Protein AF-A0AAU0XZV5-F1 (afdb_monomer)

Nearest PDB structures (foldseek):
  4g5a-assembly1_B  TM=3.139E-01  e=4.754E-01  Bacteroides thetaiotaomicron VPI-5482
  7u06-assembly1_A  TM=5.754E-01  e=9.954E+00  Saccharomyces cerevisiae
  7wg3-assembly1_I  TM=4.503E-01  e=8.481E+00  Bos taurus

Structure (mmCIF, N/CA/C/O backbone):
data_AF-A0AAU0XZV5-F1
#
_entry.id   AF-A0AAU0XZV5-F1
#
loop_
_atom_site.group_PDB
_atom_site.id
_atom_site.type_symbol
_atom_site.label_atom_id
_atom_site.label_alt_id
_atom_site.label_comp_id
_atom_site.label_asym_id
_atom_site.label_entity_id
_atom_site.label_seq_id
_atom_site.pdbx_PDB_ins_code
_atom_site.Cartn_x
_atom_site.Cartn_y
_atom_site.Cartn_z
_atom_site.occupancy
_atom_site.B_iso_or_equi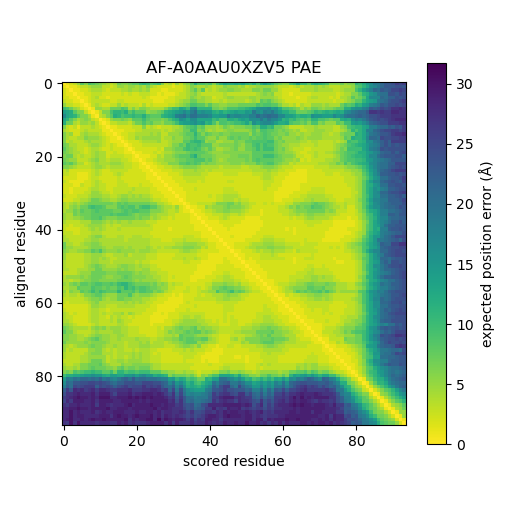v
_atom_site.auth_seq_id
_atom_site.auth_comp_id
_atom_site.auth_asym_id
_atom_site.auth_atom_id
_atom_site.pdbx_PDB_model_num
ATOM 1 N N . MET A 1 1 ? 1.730 10.170 -10.148 1.00 78.69 1 MET A N 1
ATOM 2 C CA . MET A 1 1 ? 1.414 9.061 -9.226 1.00 78.69 1 MET A CA 1
ATOM 3 C C . MET A 1 1 ? 0.390 9.569 -8.232 1.00 78.69 1 MET A C 1
ATOM 5 O O . MET A 1 1 ? 0.471 10.739 -7.884 1.00 78.69 1 MET A O 1
ATOM 9 N N . SER A 1 2 ? -0.553 8.732 -7.813 1.00 84.38 2 SER A N 1
ATOM 10 C CA . SER A 1 2 ? -1.445 9.032 -6.689 1.00 84.38 2 SER A CA 1
ATOM 11 C C . SER A 1 2 ? -1.449 7.871 -5.701 1.00 84.38 2 SER A C 1
ATOM 13 O O . SER A 1 2 ? -1.271 6.715 -6.090 1.00 84.38 2 SER A O 1
ATOM 15 N N . LEU A 1 3 ? -1.629 8.192 -4.424 1.00 82.88 3 LEU A N 1
ATOM 16 C CA . LEU A 1 3 ? -1.798 7.230 -3.344 1.00 82.88 3 LEU A CA 1
ATOM 17 C C . LEU A 1 3 ? -3.055 7.612 -2.580 1.00 82.88 3 LEU A C 1
ATOM 19 O O . LEU A 1 3 ? -3.210 8.760 -2.177 1.00 82.88 3 LEU A O 1
ATOM 23 N N . THR A 1 4 ? -3.931 6.635 -2.402 1.00 88.25 4 THR A N 1
ATOM 24 C CA . THR A 1 4 ? -5.188 6.794 -1.677 1.00 88.25 4 THR A CA 1
ATOM 25 C C . THR A 1 4 ? -5.354 5.640 -0.704 1.00 88.25 4 THR A C 1
ATOM 27 O O . THR A 1 4 ? -4.982 4.507 -1.011 1.00 88.25 4 THR A O 1
ATOM 30 N N . ALA A 1 5 ? -5.924 5.912 0.460 1.00 83.62 5 ALA A N 1
ATOM 31 C CA . ALA A 1 5 ? -6.345 4.904 1.420 1.00 83.62 5 ALA A CA 1
ATOM 32 C C . ALA A 1 5 ? -7.830 5.100 1.708 1.00 83.62 5 ALA A C 1
ATOM 34 O O . ALA A 1 5 ? -8.253 6.231 1.894 1.00 83.62 5 ALA A O 1
ATOM 35 N N . SER A 1 6 ? -8.628 4.036 1.756 1.00 88.75 6 SER A N 1
ATOM 36 C CA . SER A 1 6 ? -10.068 4.141 2.017 1.00 88.75 6 SER A CA 1
ATOM 37 C C . SER A 1 6 ? -10.559 3.081 2.990 1.00 88.75 6 SER A C 1
ATOM 39 O O . SER A 1 6 ? -10.118 1.937 2.929 1.00 88.75 6 SER A O 1
ATOM 41 N N . ALA A 1 7 ? -11.467 3.452 3.895 1.00 86.81 7 ALA A N 1
ATOM 42 C CA . ALA A 1 7 ? -12.000 2.562 4.926 1.00 86.81 7 ALA A CA 1
ATOM 43 C C . ALA A 1 7 ? -13.484 2.267 4.684 1.00 86.81 7 ALA A C 1
ATOM 45 O O . ALA A 1 7 ? -14.290 3.191 4.541 1.00 86.81 7 ALA A O 1
ATOM 46 N N . GLY A 1 8 ? -13.852 0.981 4.627 1.00 77.94 8 GLY A N 1
ATOM 47 C CA . GLY A 1 8 ? -15.256 0.541 4.542 1.00 77.94 8 GLY A CA 1
ATOM 48 C C . GLY A 1 8 ? -16.084 1.185 3.414 1.00 77.94 8 GLY A C 1
ATOM 49 O O . GLY A 1 8 ? -17.297 1.322 3.552 1.00 77.94 8 GLY A O 1
ATOM 50 N N . GLY A 1 9 ? -15.439 1.648 2.336 1.00 69.06 9 GLY A N 1
ATOM 51 C CA . GLY A 1 9 ? -16.081 2.324 1.201 1.00 69.06 9 GLY A CA 1
ATOM 52 C C . GLY A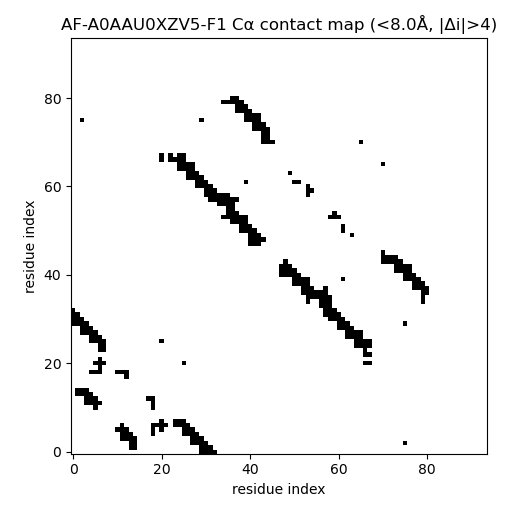 1 9 ? -16.681 3.710 1.486 1.00 69.06 9 GLY A C 1
ATOM 53 O O . GLY A 1 9 ? -17.363 4.240 0.615 1.00 69.06 9 GLY A O 1
ATOM 54 N N . ARG A 1 10 ? -16.475 4.303 2.675 1.00 62.41 10 ARG A N 1
ATOM 55 C CA . ARG A 1 10 ? -17.174 5.540 3.101 1.00 62.41 10 ARG A CA 1
ATOM 56 C C . ARG A 1 10 ? -16.271 6.737 3.415 1.00 62.41 10 ARG A C 1
ATOM 58 O O . ARG A 1 10 ? -16.763 7.769 3.854 1.00 62.41 10 ARG A O 1
ATOM 65 N N . GLY A 1 11 ? -14.975 6.638 3.152 1.00 67.31 11 GLY A N 1
ATOM 66 C CA . GLY A 1 11 ? -14.046 7.755 3.304 1.00 67.31 11 GLY A CA 1
ATOM 67 C C . GLY A 1 11 ? -12.664 7.394 2.786 1.00 67.31 11 GLY A C 1
ATOM 68 O O . GLY A 1 11 ? -12.281 6.222 2.842 1.00 67.31 11 GLY A O 1
ATOM 69 N N . GLY A 1 12 ? -11.956 8.393 2.261 1.00 80.81 12 GLY A N 1
ATOM 70 C CA . GLY A 1 12 ? -10.609 8.271 1.721 1.00 80.81 12 GLY A CA 1
ATOM 71 C C . GLY A 1 12 ? -9.655 9.284 2.350 1.00 80.81 12 GLY A C 1
ATOM 72 O O . GLY A 1 12 ? -10.103 10.307 2.856 1.00 80.81 12 GLY A O 1
ATOM 73 N N . ALA A 1 13 ? -8.366 8.974 2.327 1.00 82.00 13 ALA A N 1
ATOM 74 C CA . ALA A 1 13 ? -7.281 9.895 2.621 1.00 82.00 13 ALA A CA 1
ATOM 75 C C . ALA A 1 13 ? -6.246 9.821 1.498 1.00 82.00 13 ALA A C 1
ATOM 77 O O . ALA A 1 13 ? -5.971 8.737 0.967 1.00 82.00 13 ALA A O 1
ATOM 78 N N . GLU A 1 14 ? -5.675 10.967 1.160 1.00 84.12 14 GLU A N 1
ATOM 79 C CA . GLU A 1 14 ? -4.557 11.094 0.231 1.00 84.12 14 GLU A CA 1
ATOM 80 C C . GLU A 1 14 ? -3.211 11.218 0.968 1.00 84.12 14 GLU A C 1
ATOM 82 O O . GLU A 1 14 ? -3.109 11.073 2.189 1.00 84.12 14 GLU A O 1
ATOM 87 N N . VAL A 1 15 ? -2.134 11.457 0.215 1.00 80.81 15 VAL A N 1
ATOM 88 C CA . VAL A 1 15 ? -0.802 11.678 0.792 1.00 80.81 15 VAL A CA 1
ATOM 89 C C . VAL A 1 15 ? -0.820 12.906 1.700 1.00 80.81 15 VAL A C 1
ATOM 91 O O . VAL A 1 15 ? -1.174 13.997 1.268 1.00 80.81 15 VAL A O 1
ATOM 94 N N . GLY A 1 16 ? -0.373 12.732 2.945 1.00 76.50 16 GLY A N 1
ATOM 95 C CA . GLY A 1 16 ? -0.334 13.802 3.947 1.00 76.50 16 GLY A CA 1
ATOM 96 C C . GLY A 1 16 ? -1.636 13.971 4.731 1.00 76.50 16 GLY A C 1
ATOM 97 O O . GLY A 1 16 ? -1.666 14.736 5.692 1.00 76.50 16 GLY A O 1
ATOM 98 N N . GLU A 1 17 ? -2.685 13.231 4.379 1.00 81.62 17 GLU A N 1
ATOM 99 C CA . GLU A 1 17 ? -3.941 13.205 5.118 1.00 81.62 17 GLU A CA 1
ATOM 100 C C . GLU A 1 17 ? -4.000 12.022 6.092 1.00 81.62 17 GLU A C 1
ATOM 102 O O . GLU A 1 17 ? -3.252 11.048 5.985 1.00 81.62 17 GLU A O 1
ATOM 107 N N . HIS A 1 18 ? -4.918 12.093 7.058 1.00 85.38 18 HIS A N 1
ATOM 108 C CA . HIS A 1 18 ? -5.117 11.039 8.046 1.00 85.38 18 HIS A CA 1
ATOM 109 C C . HIS A 1 18 ? -6.482 10.374 7.863 1.00 85.38 18 HIS A C 1
ATOM 111 O O . HIS A 1 18 ? -7.522 11.034 7.873 1.00 85.38 18 HIS A O 1
ATOM 117 N N . LEU A 1 19 ? -6.487 9.047 7.746 1.00 84.50 19 LEU A N 1
ATOM 118 C CA . LEU A 1 19 ? -7.703 8.255 7.604 1.00 84.50 19 LEU A CA 1
ATOM 119 C C . LEU A 1 19 ? -8.202 7.752 8.962 1.00 84.50 19 LEU A C 1
ATOM 121 O O . LEU A 1 19 ? -7.528 6.977 9.638 1.00 84.50 19 LEU A O 1
ATOM 125 N N . LYS A 1 20 ? -9.443 8.089 9.323 1.00 84.69 20 LYS A N 1
ATOM 126 C CA . LYS A 1 20 ? -10.141 7.428 10.437 1.00 84.69 20 LYS A CA 1
ATOM 127 C C . LYS A 1 20 ? -10.731 6.103 9.951 1.00 84.69 20 LYS A C 1
ATOM 129 O O . LYS A 1 20 ? -11.765 6.094 9.293 1.00 84.69 20 LYS A O 1
ATOM 134 N N . SER A 1 21 ? -10.088 4.984 10.288 1.00 86.31 21 SER A N 1
ATOM 135 C CA . SER A 1 21 ? -10.533 3.649 9.851 1.00 86.31 21 SER A CA 1
ATOM 136 C C . SER A 1 21 ? -11.762 3.126 10.595 1.00 86.31 21 SER A C 1
ATOM 138 O O . SER A 1 21 ? -12.485 2.292 10.060 1.00 86.31 21 SER A O 1
ATOM 140 N N . LEU A 1 22 ? -11.995 3.581 11.833 1.00 87.44 22 LEU A N 1
ATOM 141 C CA . LEU A 1 22 ? -13.088 3.118 12.704 1.00 87.44 22 LEU A CA 1
ATOM 142 C C . LEU A 1 22 ? -13.151 1.579 12.827 1.00 87.44 22 LEU A C 1
ATOM 144 O O . LEU A 1 22 ? -14.227 0.983 12.839 1.00 87.44 22 LEU A O 1
ATOM 148 N N . GLY A 1 23 ? -11.983 0.928 12.863 1.00 86.06 23 GLY A N 1
ATOM 149 C CA . GLY A 1 23 ? -11.866 -0.533 12.945 1.00 86.06 23 GLY A CA 1
ATOM 150 C C . GLY A 1 23 ? -12.223 -1.279 11.655 1.00 86.06 23 GLY A C 1
ATOM 151 O O . GLY A 1 23 ? -12.220 -2.506 11.643 1.00 86.06 23 GLY A O 1
ATOM 152 N N . GLN A 1 24 ? -12.523 -0.570 10.565 1.00 89.69 24 GLN A N 1
ATOM 153 C CA . GLN A 1 24 ? -12.781 -1.177 9.263 1.00 89.69 24 GLN A CA 1
ATOM 154 C C . GLN A 1 24 ? -11.479 -1.556 8.557 1.00 89.69 24 GLN A C 1
ATOM 156 O O . GLN A 1 24 ? -10.419 -0.969 8.799 1.00 89.69 24 GLN A O 1
ATOM 161 N N . LYS A 1 25 ? -11.586 -2.502 7.616 1.00 91.69 25 LYS A N 1
ATOM 162 C CA . LYS A 1 25 ? -10.514 -2.748 6.651 1.00 91.69 25 LYS A CA 1
ATOM 163 C C . LYS A 1 25 ? -10.258 -1.488 5.829 1.00 91.69 25 LYS A C 1
ATOM 165 O O . LYS A 1 25 ? -11.194 -0.818 5.383 1.00 91.69 25 LYS A O 1
ATOM 170 N N . VAL A 1 26 ? -8.979 -1.213 5.628 1.00 91.75 26 VAL A N 1
ATOM 171 C CA . VAL A 1 26 ? -8.457 -0.115 4.828 1.00 91.75 26 VAL A CA 1
ATOM 172 C C . VAL A 1 26 ? -7.892 -0.689 3.535 1.00 91.75 26 VAL A C 1
ATOM 174 O O . VAL A 1 26 ? -6.996 -1.528 3.571 1.00 91.75 26 VAL A O 1
ATOM 177 N N . ALA A 1 27 ? -8.412 -0.233 2.400 1.00 93.31 27 ALA A N 1
ATOM 178 C CA . ALA A 1 27 ? -7.846 -0.489 1.084 1.00 93.31 27 ALA A CA 1
ATOM 179 C C . ALA A 1 27 ? -6.891 0.647 0.722 1.00 93.31 27 ALA A C 1
ATOM 181 O O . ALA A 1 27 ? -7.310 1.800 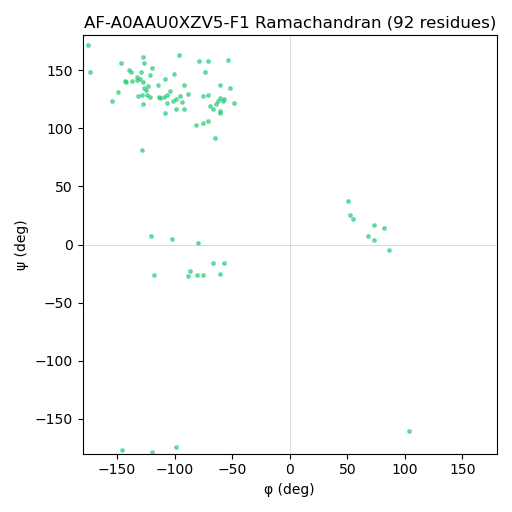0.593 1.00 93.31 27 ALA A O 1
ATOM 182 N N . VAL A 1 28 ? -5.615 0.316 0.561 1.00 91.94 28 VAL A N 1
ATOM 183 C CA . VAL A 1 28 ? -4.573 1.227 0.096 1.00 91.94 28 VAL A CA 1
ATOM 184 C C . VAL A 1 28 ? -4.346 0.978 -1.385 1.00 91.94 28 VAL A C 1
ATOM 186 O O . VAL A 1 28 ? -4.076 -0.150 -1.789 1.00 91.94 28 VAL A O 1
ATOM 189 N N . ARG A 1 29 ? -4.450 2.031 -2.195 1.00 92.88 29 ARG A N 1
ATOM 190 C CA . ARG A 1 29 ? -4.305 1.976 -3.651 1.00 92.88 29 ARG A CA 1
ATOM 191 C C . ARG A 1 29 ? -3.277 2.997 -4.106 1.00 92.88 29 ARG A C 1
ATOM 193 O O . ARG A 1 29 ? -3.451 4.200 -3.904 1.00 92.88 29 ARG A O 1
ATOM 200 N N . ALA A 1 30 ? -2.228 2.507 -4.753 1.00 91.00 30 ALA A N 1
ATOM 201 C CA . ALA A 1 30 ? -1.206 3.316 -5.395 1.00 91.00 30 ALA A CA 1
ATOM 202 C C . ALA A 1 30 ? -1.364 3.216 -6.911 1.00 91.00 30 ALA A C 1
ATOM 204 O O . ALA A 1 30 ? -1.139 2.154 -7.489 1.00 91.00 30 ALA A O 1
ATOM 205 N N . HIS A 1 31 ? -1.726 4.320 -7.558 1.00 92.19 31 HIS A N 1
ATOM 206 C CA . HIS A 1 31 ? -1.806 4.392 -9.009 1.00 92.19 31 HIS A CA 1
ATOM 207 C C . HIS A 1 31 ? -0.539 5.034 -9.575 1.00 92.19 31 HIS A C 1
ATOM 209 O O . HIS A 1 31 ? -0.220 6.207 -9.328 1.00 92.19 31 HIS A O 1
ATOM 215 N N . VAL A 1 32 ? 0.193 4.248 -10.359 1.00 89.69 32 VAL A N 1
ATOM 216 C CA . VAL A 1 32 ? 1.481 4.625 -10.936 1.00 89.69 32 VAL A CA 1
ATOM 217 C C . VAL A 1 32 ? 1.345 4.691 -12.451 1.00 89.69 32 VAL A C 1
ATOM 219 O O . VAL A 1 32 ? 0.708 3.845 -13.073 1.00 89.69 32 VAL A O 1
ATOM 222 N N . ARG A 1 33 ? 1.935 5.729 -13.047 1.00 90.50 33 ARG A N 1
ATOM 223 C CA . ARG A 1 33 ? 1.961 5.971 -14.493 1.00 90.50 33 ARG A CA 1
ATOM 224 C C . ARG A 1 33 ? 3.345 6.447 -14.907 1.00 90.50 33 ARG A C 1
ATOM 226 O O . ARG A 1 33 ? 3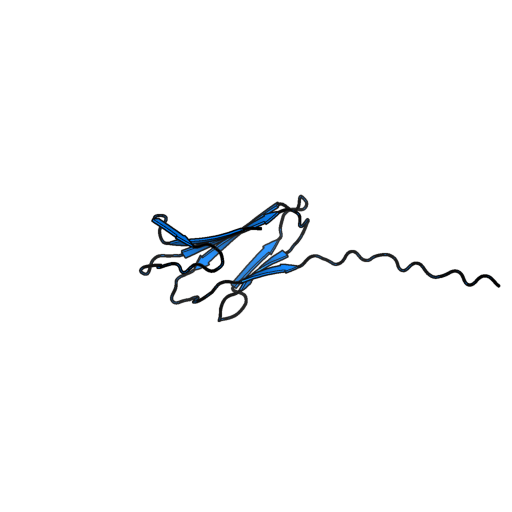.984 7.164 -14.140 1.00 90.50 33 ARG A O 1
ATOM 233 N N . GLY A 1 34 ? 3.751 6.109 -16.126 1.00 86.50 34 GLY A N 1
ATOM 234 C CA . GLY A 1 34 ? 4.996 6.578 -16.737 1.00 86.50 34 GLY A CA 1
ATOM 235 C C . GLY A 1 34 ? 6.243 5.803 -16.315 1.00 86.50 34 GLY A C 1
ATOM 236 O O . GLY A 1 34 ? 7.346 6.274 -16.570 1.00 86.50 34 GLY A O 1
ATOM 237 N N . VAL A 1 35 ? 6.092 4.628 -15.689 1.00 85.88 35 VAL A N 1
ATOM 238 C CA . VAL A 1 35 ? 7.235 3.814 -15.243 1.00 85.88 35 VAL A CA 1
ATOM 239 C C . VAL A 1 35 ? 7.101 2.365 -15.743 1.00 85.88 35 VAL A C 1
ATOM 241 O O . VAL A 1 35 ? 6.610 1.496 -15.018 1.00 85.88 35 VAL A O 1
ATOM 244 N N . PRO A 1 36 ? 7.483 2.094 -17.007 1.00 88.19 36 PRO A N 1
ATOM 245 C CA . PRO A 1 36 ? 7.442 0.763 -17.617 1.00 88.19 36 PRO A CA 1
ATOM 246 C C . PRO A 1 36 ? 8.145 -0.303 -16.785 1.00 88.19 36 PRO A C 1
ATOM 248 O O . PRO A 1 36 ? 9.266 -0.091 -16.321 1.00 88.19 36 PRO A O 1
ATOM 251 N N . SER A 1 37 ? 7.503 -1.465 -16.634 1.00 89.25 37 SER A N 1
ATOM 252 C CA . SER A 1 37 ? 8.108 -2.660 -16.024 1.00 89.25 37 SER A CA 1
ATOM 253 C C . SER A 1 37 ? 8.682 -2.438 -14.615 1.00 89.25 37 SER A C 1
ATOM 255 O O . SER A 1 37 ? 9.553 -3.189 -14.166 1.00 89.25 37 SER A O 1
ATOM 257 N N . ALA A 1 38 ? 8.222 -1.403 -13.907 1.00 90.81 38 ALA A N 1
ATOM 258 C CA . ALA A 1 38 ? 8.667 -1.117 -12.554 1.00 90.81 38 ALA A CA 1
ATOM 259 C C . ALA A 1 38 ? 8.121 -2.149 -11.567 1.00 90.81 38 ALA A C 1
ATOM 261 O O . ALA A 1 38 ? 7.090 -2.780 -11.788 1.00 90.81 38 ALA A O 1
ATOM 262 N N . THR A 1 39 ? 8.790 -2.282 -10.431 1.00 93.88 39 THR A N 1
ATOM 263 C CA . THR A 1 39 ? 8.196 -2.906 -9.252 1.00 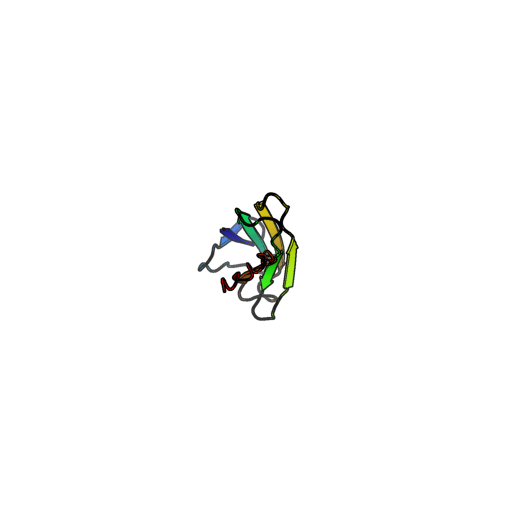93.88 39 THR A CA 1
ATOM 264 C C . THR A 1 39 ? 7.757 -1.813 -8.289 1.00 93.88 39 THR A C 1
ATOM 266 O O . THR A 1 39 ? 8.597 -1.032 -7.856 1.00 93.88 39 THR A O 1
ATOM 269 N N . VAL A 1 40 ? 6.482 -1.798 -7.912 1.00 92.88 40 VAL A N 1
ATOM 270 C CA . VAL A 1 40 ? 5.937 -0.977 -6.824 1.00 92.88 40 VAL A CA 1
ATOM 271 C C . VAL A 1 40 ? 5.967 -1.782 -5.527 1.00 92.88 40 VAL A C 1
ATOM 273 O O . VAL A 1 40 ? 5.648 -2.970 -5.531 1.00 92.88 40 VAL A O 1
ATOM 276 N N . SER A 1 41 ? 6.361 -1.160 -4.420 1.00 93.50 41 SER A N 1
ATOM 277 C CA . SER A 1 41 ? 6.308 -1.749 -3.078 1.00 93.50 41 SER A CA 1
ATOM 278 C C . SER A 1 41 ? 5.569 -0.814 -2.123 1.00 93.50 41 SER A C 1
ATOM 280 O O . SER A 1 41 ? 5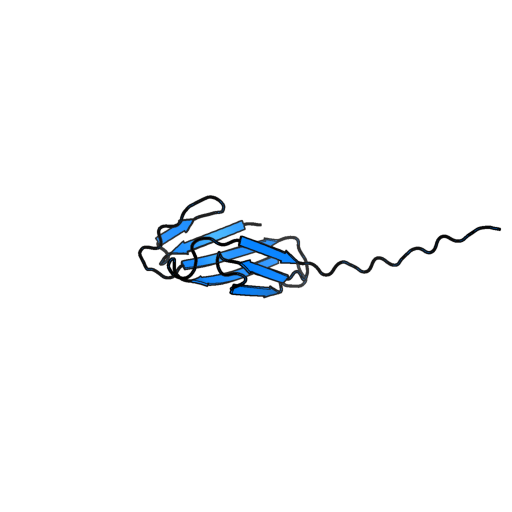.752 0.401 -2.185 1.00 93.50 41 SER A O 1
ATOM 282 N N . LEU A 1 42 ? 4.735 -1.382 -1.248 1.00 91.94 42 LEU A N 1
ATOM 283 C CA . LEU A 1 42 ? 4.068 -0.657 -0.164 1.00 91.94 42 LEU A CA 1
ATOM 284 C C . LEU A 1 42 ? 4.723 -1.027 1.160 1.00 91.94 42 LEU A C 1
ATOM 286 O O . LEU A 1 42 ? 4.925 -2.212 1.452 1.00 91.94 42 LEU A O 1
ATOM 290 N N . HIS A 1 43 ? 5.097 -0.011 1.924 1.00 92.38 43 HIS A N 1
ATOM 291 C CA . HIS A 1 43 ? 5.813 -0.129 3.187 1.00 92.38 43 HIS A CA 1
ATOM 292 C C . HIS A 1 43 ? 4.999 0.519 4.301 1.00 92.38 43 HIS A C 1
ATOM 294 O O . HIS A 1 43 ? 4.332 1.525 4.079 1.00 92.38 43 HIS A O 1
ATOM 300 N N . THR A 1 44 ? 5.079 -0.045 5.496 1.00 91.69 44 THR A N 1
ATOM 301 C CA . THR A 1 44 ? 4.467 0.479 6.717 1.00 91.69 44 THR A CA 1
ATOM 302 C C . THR A 1 44 ? 5.553 0.767 7.746 1.00 91.69 44 THR A C 1
ATOM 304 O O . THR A 1 44 ? 6.738 0.517 7.505 1.00 91.69 44 THR A O 1
ATOM 307 N N . ASP A 1 45 ? 5.156 1.226 8.931 1.00 90.88 45 ASP A N 1
ATOM 308 C CA . ASP A 1 45 ? 6.033 1.339 10.100 1.00 90.88 45 ASP A CA 1
ATOM 309 C C . ASP A 1 45 ? 6.699 0.006 10.501 1.00 90.88 45 ASP A C 1
ATOM 311 O O . ASP A 1 45 ? 7.701 0.000 11.212 1.00 90.88 45 ASP A O 1
ATOM 315 N N . ARG A 1 46 ? 6.189 -1.125 9.997 1.00 90.25 46 ARG A N 1
ATOM 316 C CA . ARG A 1 46 ? 6.718 -2.475 10.246 1.00 90.25 46 ARG A CA 1
ATOM 317 C C . ARG A 1 46 ? 7.533 -3.039 9.080 1.00 90.25 46 ARG A C 1
ATOM 319 O O . ARG A 1 46 ? 7.964 -4.188 9.135 1.00 90.25 46 ARG A O 1
ATOM 326 N N . GLY A 1 47 ? 7.756 -2.247 8.032 1.00 92.62 47 GLY A N 1
ATOM 327 C CA . GLY A 1 47 ? 8.501 -2.640 6.838 1.00 92.62 47 GLY A CA 1
ATOM 328 C C . GLY A 1 47 ? 7.609 -2.939 5.632 1.00 92.62 47 GLY A C 1
ATOM 329 O O . GLY A 1 47 ? 6.475 -2.480 5.531 1.00 92.62 47 GLY A O 1
ATOM 330 N N . LYS A 1 48 ? 8.146 -3.675 4.657 1.00 94.75 48 LYS A N 1
ATOM 331 C CA . LYS A 1 48 ? 7.465 -3.948 3.383 1.00 94.75 48 LYS A CA 1
ATOM 332 C C . LYS A 1 48 ? 6.353 -4.985 3.543 1.00 94.75 48 LYS A C 1
ATOM 334 O O . LYS A 1 48 ? 6.616 -6.096 3.993 1.00 94.75 48 LYS A O 1
ATOM 339 N N . VAL A 1 49 ? 5.155 -4.647 3.074 1.00 94.75 49 VAL A N 1
ATOM 340 C CA . VAL A 1 49 ? 3.943 -5.476 3.208 1.00 94.75 49 VAL A CA 1
ATOM 341 C C . VAL A 1 49 ? 3.349 -5.919 1.873 1.00 94.75 49 VAL A C 1
ATOM 343 O O . VAL A 1 49 ? 2.718 -6.969 1.810 1.00 94.75 49 VAL A O 1
ATOM 346 N N . HIS A 1 50 ? 3.575 -5.164 0.793 1.00 94.75 50 HIS A N 1
ATOM 347 C CA . HIS A 1 50 ? 3.084 -5.506 -0.546 1.00 94.75 50 HIS A CA 1
ATOM 348 C C . HIS A 1 50 ? 4.131 -5.203 -1.610 1.00 94.75 50 HIS A C 1
ATOM 350 O O . HIS A 1 50 ? 4.944 -4.286 -1.459 1.00 94.75 50 HIS A O 1
ATOM 356 N N . ARG A 1 51 ? 4.102 -5.971 -2.699 1.00 94.56 51 ARG A N 1
ATOM 357 C CA . ARG A 1 51 ? 4.976 -5.787 -3.857 1.00 94.56 51 ARG A CA 1
ATOM 358 C C . ARG A 1 51 ? 4.260 -6.235 -5.121 1.00 94.56 51 ARG A C 1
ATOM 360 O O . ARG A 1 51 ? 3.787 -7.363 -5.192 1.00 94.56 51 ARG A O 1
ATOM 367 N N . GLU A 1 52 ? 4.292 -5.396 -6.146 1.00 93.94 52 GLU A N 1
ATOM 368 C CA . GLU A 1 52 ? 3.615 -5.658 -7.410 1.00 93.94 52 GLU A CA 1
ATOM 369 C C . GLU A 1 52 ? 4.442 -5.173 -8.598 1.00 93.94 52 GLU A C 1
ATOM 371 O O . GLU A 1 52 ? 5.089 -4.126 -8.540 1.00 93.94 52 GLU A O 1
ATOM 376 N N . LYS A 1 53 ? 4.463 -5.951 -9.683 1.00 92.25 53 LYS A N 1
ATOM 377 C CA . LYS A 1 53 ? 5.095 -5.528 -10.936 1.00 92.25 53 LYS A CA 1
ATOM 378 C C . LYS A 1 53 ? 4.080 -4.785 -11.787 1.00 92.25 53 LYS A C 1
ATOM 380 O O . LYS A 1 53 ? 2.998 -5.301 -12.048 1.00 92.25 53 LYS A O 1
ATOM 385 N N . LEU A 1 54 ? 4.465 -3.609 -12.267 1.00 89.19 54 LEU A N 1
ATOM 386 C CA . LEU A 1 54 ? 3.675 -2.880 -13.240 1.00 89.19 54 LEU A CA 1
ATOM 387 C C . LEU A 1 54 ? 3.781 -3.535 -14.619 1.00 89.19 54 LEU A C 1
ATOM 389 O O . LEU A 1 54 ? 4.838 -4.070 -14.976 1.00 89.19 54 LEU A O 1
ATOM 393 N N . PRO A 1 55 ? 2.714 -3.437 -15.424 1.00 89.25 55 PRO A N 1
ATOM 394 C CA . PRO A 1 55 ? 2.753 -3.806 -16.827 1.00 89.25 55 PRO A CA 1
ATOM 395 C C . PRO A 1 55 ? 3.875 -3.105 -17.605 1.00 89.25 55 PRO A C 1
ATOM 397 O O . PRO A 1 55 ? 4.332 -2.010 -17.260 1.00 89.25 55 PRO A O 1
ATOM 400 N N . SER A 1 56 ? 4.256 -3.695 -18.738 1.00 90.06 56 SER A N 1
ATOM 401 C CA . SER A 1 56 ? 5.267 -3.138 -19.648 1.00 90.06 56 SER A CA 1
ATOM 402 C C . SER A 1 56 ? 4.896 -1.764 -20.214 1.00 90.06 56 SER A C 1
ATOM 404 O O . SER A 1 56 ? 5.782 -0.977 -20.520 1.00 90.06 56 SER A O 1
ATOM 406 N N . HIS A 1 57 ? 3.606 -1.428 -20.298 1.00 88.75 57 HIS A N 1
ATOM 407 C CA . HIS A 1 57 ? 3.141 -0.104 -20.724 1.00 88.75 57 HIS A CA 1
ATOM 408 C C . HIS A 1 57 ? 3.219 0.966 -19.611 1.00 88.75 57 HIS A C 1
ATOM 410 O O . HIS A 1 57 ? 2.839 2.115 -19.822 1.00 88.75 57 HIS A O 1
ATOM 416 N N . GLY A 1 58 ? 3.712 0.612 -18.417 1.00 84.00 58 GLY A N 1
ATOM 417 C CA . GLY A 1 58 ? 4.106 1.564 -17.375 1.00 84.00 58 GLY A CA 1
ATOM 418 C C . GLY A 1 58 ? 2.970 2.259 -16.637 1.00 84.00 58 GLY A C 1
ATOM 419 O O . GLY A 1 58 ? 3.211 3.278 -15.989 1.00 84.00 58 GLY A O 1
ATOM 420 N N . THR A 1 59 ? 1.753 1.724 -16.733 1.00 90.62 59 THR A N 1
ATOM 421 C CA . THR A 1 59 ? 0.592 2.162 -15.954 1.00 90.62 59 THR A CA 1
ATOM 422 C C . THR A 1 59 ? 0.001 0.973 -15.213 1.00 90.62 59 THR A C 1
ATOM 424 O O . THR A 1 59 ? -0.177 -0.093 -15.792 1.00 90.62 59 THR A O 1
ATOM 427 N N . GLY A 1 60 ? -0.290 1.144 -13.927 1.00 90.94 60 GLY A N 1
ATOM 428 C CA . GLY A 1 60 ? -0.936 0.114 -13.125 1.00 90.94 60 GLY A CA 1
ATOM 429 C C . GLY A 1 60 ? -1.265 0.591 -11.717 1.00 90.94 60 GLY A C 1
ATOM 430 O O . GLY A 1 60 ? -0.866 1.680 -11.295 1.00 90.94 60 GLY A O 1
ATOM 431 N N . THR A 1 61 ? -2.007 -0.247 -11.002 1.00 92.56 61 THR A N 1
ATOM 432 C CA . THR A 1 61 ? -2.437 0.011 -9.628 1.00 92.56 61 THR A CA 1
ATOM 433 C C . THR A 1 61 ? -1.914 -1.102 -8.742 1.00 92.56 61 THR A C 1
ATOM 435 O O . THR A 1 61 ? -2.175 -2.259 -9.041 1.00 92.56 61 THR A O 1
ATOM 438 N N . ALA A 1 62 ? -1.215 -0.748 -7.666 1.00 91.38 62 ALA A N 1
ATOM 439 C CA . ALA A 1 62 ? -0.932 -1.677 -6.580 1.00 91.38 62 ALA A CA 1
ATOM 440 C C . ALA A 1 62 ? -1.985 -1.494 -5.485 1.00 91.38 62 ALA A C 1
ATOM 442 O O . ALA A 1 62 ? -2.214 -0.366 -5.037 1.00 91.38 62 ALA A O 1
ATOM 443 N N . GLU A 1 63 ? -2.622 -2.585 -5.067 1.00 93.25 63 GLU A N 1
ATOM 444 C CA . GLU A 1 63 ? -3.690 -2.565 -4.068 1.00 93.25 63 GLU A CA 1
ATOM 445 C C . GLU A 1 63 ? -3.398 -3.526 -2.917 1.00 93.25 63 GLU A C 1
ATOM 447 O O . GLU A 1 63 ? -2.989 -4.667 -3.125 1.00 93.25 63 GLU A O 1
ATOM 452 N N . TRP A 1 64 ? -3.608 -3.050 -1.690 1.00 94.38 64 TRP A N 1
ATOM 453 C CA . TRP A 1 64 ? -3.358 -3.818 -0.477 1.00 94.38 64 TRP A CA 1
ATOM 454 C C . TRP A 1 64 ? -4.410 -3.534 0.597 1.00 94.38 64 TRP A C 1
ATOM 456 O O . TRP A 1 64 ? -4.832 -2.392 0.785 1.00 94.38 64 TRP A O 1
ATOM 466 N N . LEU A 1 65 ? -4.826 -4.582 1.310 1.00 93.75 65 LEU A N 1
ATOM 467 C CA . LEU A 1 65 ? -5.797 -4.510 2.400 1.00 93.75 65 LEU A CA 1
ATOM 468 C C . LEU A 1 65 ? -5.093 -4.617 3.752 1.00 93.75 65 LEU A C 1
ATOM 470 O O . LEU A 1 65 ? -4.307 -5.536 3.971 1.00 93.75 65 LEU A O 1
ATOM 474 N N . THR A 1 66 ? -5.435 -3.711 4.663 1.00 92.44 66 THR A N 1
ATOM 475 C CA . THR A 1 66 ? -4.876 -3.631 6.019 1.00 92.44 66 THR A CA 1
ATOM 476 C C . THR A 1 66 ? -5.922 -3.165 7.033 1.00 92.44 66 THR A C 1
ATOM 478 O O . THR A 1 66 ? -7.086 -2.933 6.696 1.00 92.44 66 THR A O 1
ATOM 481 N N . THR A 1 67 ? -5.511 -2.992 8.282 1.00 90.94 67 THR A N 1
ATOM 482 C CA . THR A 1 67 ? -6.242 -2.309 9.349 1.00 90.94 67 THR A CA 1
ATOM 483 C C . THR A 1 67 ? -5.352 -1.240 9.988 1.00 90.94 67 THR A C 1
ATOM 485 O O . THR A 1 67 ? -4.126 -1.294 9.913 1.00 90.94 67 THR A O 1
ATOM 488 N N . ALA A 1 68 ? -5.950 -0.276 10.692 1.00 86.25 68 ALA A N 1
ATOM 489 C CA . ALA A 1 68 ? -5.166 0.741 11.408 1.00 86.25 68 ALA A CA 1
ATOM 490 C C . ALA A 1 68 ? -4.335 0.178 12.582 1.00 86.25 68 ALA A C 1
ATOM 492 O O . ALA A 1 68 ? -3.435 0.848 13.073 1.00 86.25 68 ALA A O 1
ATOM 493 N N . GLN A 1 69 ? -4.623 -1.042 13.048 1.00 85.75 69 GLN A N 1
ATOM 494 C CA . GLN A 1 69 ? -3.817 -1.730 14.068 1.00 85.75 69 GLN A CA 1
ATOM 495 C C . GLN A 1 69 ? -2.569 -2.388 13.473 1.00 85.75 69 GLN A C 1
ATOM 497 O O . GLN A 1 69 ? -1.565 -2.584 14.164 1.00 85.75 69 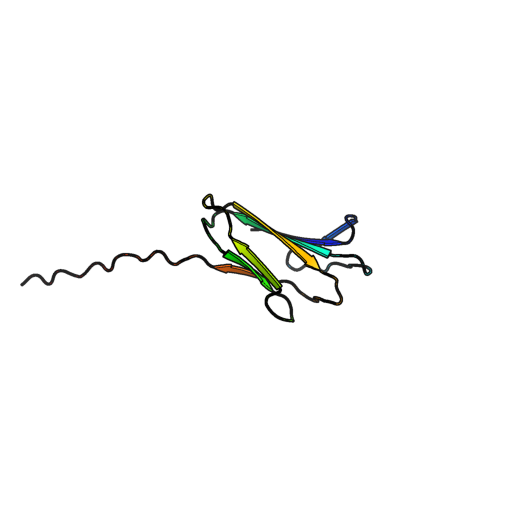GLN A O 1
ATOM 502 N N . GLU A 1 70 ? -2.624 -2.736 12.191 1.00 86.44 70 GLU A N 1
ATOM 503 C CA . GLU A 1 70 ? -1.519 -3.342 11.458 1.00 86.44 70 GLU A CA 1
ATOM 504 C C . GLU A 1 70 ? -0.579 -2.292 10.864 1.00 86.44 70 GLU A C 1
ATOM 506 O O . GLU A 1 70 ? 0.574 -2.611 10.569 1.00 86.44 70 GLU A O 1
ATOM 511 N N . SER A 1 71 ? -1.048 -1.055 10.656 1.00 87.25 71 SER A N 1
ATOM 512 C CA . SER A 1 71 ? -0.270 0.002 9.996 1.00 87.25 71 SER A CA 1
ATOM 513 C C . SER A 1 71 ? -0.703 1.401 10.410 1.00 87.25 71 SER A C 1
ATOM 515 O O . SER A 1 71 ? -1.857 1.781 10.207 1.00 87.25 71 SER A O 1
ATOM 517 N N . ALA A 1 72 ? 0.245 2.184 10.924 1.00 85.38 72 ALA A N 1
ATOM 518 C CA . ALA A 1 72 ? 0.015 3.584 11.283 1.00 85.38 72 ALA A CA 1
ATOM 519 C C . ALA A 1 72 ? 0.259 4.545 10.104 1.00 85.38 72 ALA A C 1
ATOM 521 O O . ALA A 1 72 ? -0.342 5.614 10.034 1.00 85.38 72 ALA A O 1
ATOM 522 N N . PHE A 1 73 ? 1.128 4.162 9.167 1.00 83.50 73 PHE A N 1
ATOM 523 C CA . PHE A 1 73 ? 1.480 4.944 7.983 1.00 83.50 73 PHE A CA 1
ATOM 524 C C . PHE A 1 73 ? 1.770 4.020 6.796 1.00 83.50 73 PHE A C 1
ATOM 526 O O . PHE A 1 73 ? 2.127 2.857 6.996 1.00 83.50 73 PHE A O 1
ATOM 533 N N . VAL A 1 74 ? 1.629 4.536 5.569 1.00 87.06 74 VAL A N 1
ATOM 534 C CA . VAL A 1 74 ? 1.983 3.808 4.345 1.00 87.06 74 VAL A CA 1
ATOM 535 C C . VAL A 1 74 ? 2.836 4.664 3.413 1.00 87.06 74 VAL A C 1
ATOM 537 O O . VAL A 1 74 ? 2.443 5.761 3.023 1.00 87.06 74 VAL A O 1
ATOM 540 N N . GLN A 1 75 ? 3.974 4.110 3.002 1.00 87.69 75 GLN A N 1
ATOM 541 C CA . GLN A 1 75 ? 4.871 4.647 1.985 1.00 87.69 75 GLN A CA 1
ATOM 542 C C . GLN A 1 75 ? 4.800 3.802 0.714 1.00 87.69 75 GLN A C 1
ATOM 544 O O . GLN A 1 75 ? 4.727 2.575 0.768 1.00 87.69 75 GLN A O 1
ATOM 549 N N . VAL A 1 76 ? 4.865 4.466 -0.438 1.00 89.00 76 VAL A N 1
ATOM 550 C CA . VAL A 1 76 ? 4.955 3.819 -1.749 1.00 89.00 76 VAL A CA 1
ATOM 551 C C . VAL A 1 76 ? 6.348 4.049 -2.308 1.00 89.00 76 VAL A C 1
ATOM 553 O O . VAL A 1 76 ? 6.783 5.190 -2.444 1.00 89.00 76 VAL A O 1
ATOM 556 N N . GLU A 1 77 ? 7.013 2.970 -2.693 1.00 89.38 77 GLU A N 1
ATOM 557 C CA . GLU A 1 77 ? 8.292 3.003 -3.396 1.00 89.38 77 GLU A CA 1
ATOM 558 C C . GLU A 1 77 ? 8.162 2.331 -4.758 1.00 89.38 77 GLU A C 1
ATOM 560 O O . GLU A 1 77 ? 7.358 1.414 -4.945 1.00 89.38 77 GLU A O 1
ATOM 565 N N . TYR A 1 78 ? 8.978 2.759 -5.718 1.00 88.25 78 TYR A N 1
ATOM 566 C CA . TYR A 1 78 ? 9.105 2.075 -6.997 1.00 88.25 78 TYR A CA 1
ATOM 567 C C . TYR A 1 78 ? 10.573 1.879 -7.364 1.00 88.25 78 TYR A C 1
ATOM 569 O O . TYR A 1 78 ? 11.412 2.750 -7.146 1.00 88.25 78 TYR A O 1
ATOM 577 N N . ALA A 1 79 ? 10.871 0.724 -7.951 1.00 89.31 79 ALA A N 1
ATOM 578 C CA . ALA A 1 79 ? 12.187 0.384 -8.465 1.00 89.31 79 ALA A CA 1
ATOM 579 C C . ALA A 1 79 ? 12.084 0.004 -9.943 1.00 89.31 79 ALA A C 1
ATOM 581 O O . ALA A 1 79 ? 11.277 -0.852 -10.322 1.00 89.31 79 ALA A O 1
ATOM 582 N N . THR A 1 80 ? 12.920 0.623 -10.771 1.00 85.94 80 THR A N 1
ATOM 583 C CA . THR A 1 80 ? 13.120 0.240 -12.171 1.00 85.94 80 THR A CA 1
ATOM 584 C C . THR A 1 80 ? 14.403 -0.569 -12.295 1.00 85.94 80 THR A C 1
ATOM 586 O O . THR A 1 80 ? 15.372 -0.339 -11.570 1.00 85.94 80 THR A O 1
ATOM 589 N N . ALA A 1 81 ? 14.429 -1.532 -13.218 1.00 77.94 81 ALA A N 1
ATOM 590 C CA . ALA A 1 81 ? 15.708 -2.073 -13.650 1.0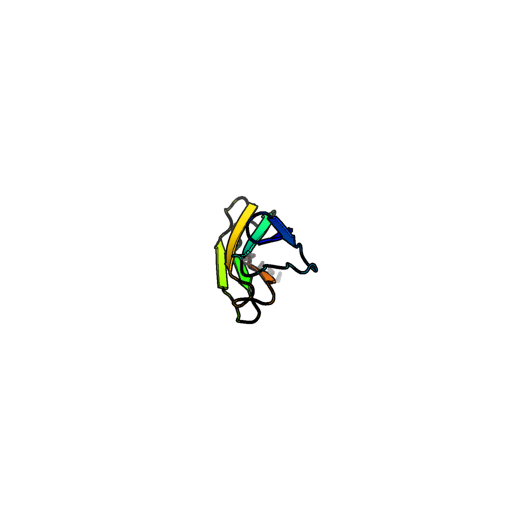0 77.94 81 ALA A CA 1
ATOM 591 C C . ALA A 1 81 ? 16.462 -0.928 -14.333 1.00 77.94 81 ALA A C 1
ATOM 593 O O . ALA A 1 81 ? 15.959 -0.337 -15.291 1.00 77.94 81 ALA A O 1
ATOM 594 N N . ARG A 1 82 ? 17.643 -0.577 -13.820 1.00 65.56 82 ARG A N 1
ATOM 595 C CA . ARG A 1 82 ? 18.525 0.369 -14.503 1.00 65.56 82 ARG A CA 1
ATOM 596 C C . ARG A 1 82 ? 18.802 -0.220 -15.887 1.00 65.56 82 ARG A C 1
ATOM 598 O O . ARG A 1 82 ? 19.244 -1.365 -15.973 1.00 65.56 82 ARG A O 1
ATOM 605 N N . ALA A 1 83 ? 18.516 0.520 -16.956 1.00 58.50 83 ALA A N 1
ATOM 606 C CA . ALA A 1 83 ? 18.966 0.103 -18.276 1.00 58.50 83 ALA A CA 1
ATOM 607 C C . ALA A 1 83 ? 20.494 -0.037 -18.211 1.00 58.50 83 ALA A C 1
ATOM 609 O O . ALA A 1 83 ? 21.177 0.899 -17.787 1.00 58.50 83 ALA A O 1
ATOM 610 N N . HIS A 1 84 ? 21.027 -1.204 -18.5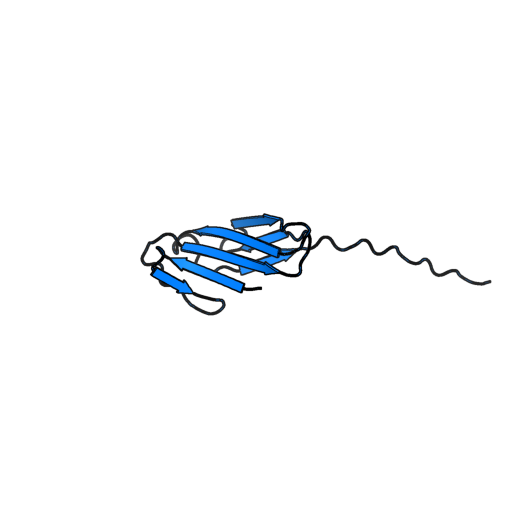73 1.00 52.94 84 HIS A N 1
ATOM 611 C CA . HIS A 1 84 ? 22.455 -1.346 -18.829 1.00 52.94 84 HIS A CA 1
ATOM 612 C C . HIS A 1 84 ? 22.772 -0.481 -20.053 1.00 52.94 84 HIS A C 1
ATOM 614 O O . HIS A 1 84 ? 22.607 -0.912 -21.189 1.00 52.94 84 HIS A O 1
ATOM 620 N N . GLY A 1 85 ? 23.150 0.776 -19.821 1.00 47.81 85 GLY A N 1
ATOM 621 C CA . GLY A 1 85 ? 23.756 1.604 -20.850 1.00 47.81 85 GLY A CA 1
ATOM 622 C C . GLY A 1 85 ? 25.110 0.997 -21.186 1.00 47.81 85 GLY A C 1
ATOM 623 O O . GLY A 1 85 ? 25.965 0.894 -20.307 1.00 47.81 85 GLY A O 1
ATOM 624 N N . SER A 1 86 ? 25.276 0.542 -22.427 1.00 54.31 86 SER A N 1
ATOM 625 C CA . SER A 1 86 ? 26.557 0.100 -22.967 1.00 54.31 86 SER A CA 1
ATOM 626 C C . SER A 1 86 ? 27.624 1.151 -22.661 1.00 54.31 86 SER A C 1
ATOM 628 O O . SER A 1 86 ? 27.475 2.314 -23.038 1.00 54.31 86 SER A O 1
ATOM 630 N N . ALA A 1 87 ? 28.683 0.750 -21.955 1.00 50.47 87 ALA A N 1
ATOM 631 C CA . ALA A 1 87 ? 29.858 1.586 -21.779 1.00 50.47 87 ALA A CA 1
ATOM 632 C C . ALA A 1 87 ? 30.447 1.867 -23.167 1.00 50.47 87 ALA A C 1
ATOM 634 O O . ALA A 1 87 ? 30.867 0.947 -23.867 1.00 50.47 87 ALA A O 1
ATOM 635 N N . HIS A 1 88 ? 30.432 3.131 -23.581 1.00 48.75 88 HIS A N 1
ATOM 636 C CA . HIS A 1 88 ? 31.215 3.581 -24.720 1.00 48.75 88 HIS A CA 1
ATOM 637 C C . HIS A 1 88 ? 32.679 3.556 -24.268 1.00 48.75 88 HIS A C 1
ATOM 639 O O . HIS A 1 88 ? 33.082 4.348 -23.416 1.00 48.75 88 HIS A O 1
ATOM 645 N N . GLN A 1 89 ? 33.443 2.578 -24.751 1.00 49.03 89 GLN A N 1
ATOM 646 C CA . GLN A 1 89 ? 34.895 2.573 -24.617 1.00 49.03 89 GLN A CA 1
ATOM 647 C C . GLN A 1 89 ? 35.422 3.800 -25.378 1.00 49.03 89 GLN A C 1
ATOM 649 O O . GLN A 1 89 ? 35.093 3.929 -26.555 1.00 49.03 89 GLN A O 1
ATOM 654 N N . PRO A 1 90 ? 36.178 4.726 -24.762 1.00 49.22 90 PRO A N 1
ATOM 655 C CA . PRO A 1 90 ? 36.826 5.769 -25.539 1.00 49.22 90 PRO A CA 1
ATOM 656 C C . PRO A 1 90 ? 37.937 5.128 -26.376 1.00 49.22 90 PRO A C 1
ATOM 658 O O . PRO A 1 90 ? 38.867 4.531 -25.830 1.00 49.22 90 PRO A O 1
ATOM 661 N N . ASP A 1 91 ? 37.823 5.238 -27.699 1.00 55.31 91 ASP A N 1
ATOM 662 C CA . ASP A 1 91 ? 38.926 4.981 -28.620 1.00 55.31 91 ASP A CA 1
ATOM 663 C C . ASP A 1 91 ? 40.064 5.958 -28.300 1.00 55.31 91 ASP A C 1
ATOM 665 O O . ASP A 1 91 ? 39.934 7.175 -28.453 1.00 55.31 91 ASP A O 1
ATOM 669 N N . ILE A 1 92 ? 41.186 5.425 -27.820 1.00 53.94 92 ILE A N 1
ATOM 670 C CA . ILE A 1 92 ? 42.436 6.176 -27.722 1.00 53.94 92 ILE A CA 1
ATOM 671 C C . ILE A 1 92 ? 42.986 6.265 -29.148 1.00 53.94 92 ILE A C 1
ATOM 673 O O . ILE A 1 92 ? 43.499 5.279 -29.677 1.00 53.94 92 ILE A O 1
ATOM 677 N N . LEU A 1 93 ? 42.857 7.432 -29.781 1.00 49.56 93 LEU A N 1
ATOM 678 C CA . LEU A 1 93 ? 43.604 7.731 -31.002 1.00 49.56 93 LEU A CA 1
ATOM 679 C C . LEU A 1 93 ? 45.085 7.921 -30.641 1.00 49.56 93 LEU A C 1
ATOM 681 O O . LEU A 1 93 ? 45.412 8.637 -29.693 1.00 49.56 93 LEU A O 1
ATOM 685 N N . THR A 1 94 ? 45.929 7.197 -31.379 1.00 57.47 94 THR A N 1
ATOM 686 C CA . THR A 1 94 ? 47.402 7.202 -31.337 1.00 57.47 94 THR A CA 1
ATOM 687 C C . THR A 1 94 ? 47.978 8.514 -31.852 1.00 57.47 94 THR A C 1
ATOM 689 O O . THR A 1 94 ? 47.389 9.068 -32.807 1.00 57.47 94 THR A O 1
#

Solvent-accessible surface area (backbone atoms only — not comparable to full-atom values): 5702 Å² total; per-residue (Å²): 113,53,50,40,36,31,24,75,89,76,51,71,22,48,84,95,52,82,69,84,38,88,90,28,56,29,44,38,39,38,41,42,62,86,46,52,52,17,36,42,35,37,30,35,87,90,43,80,78,48,74,43,73,33,43,74,85,6,50,42,70,47,75,48,79,46,37,68,89,80,36,88,49,80,47,81,48,74,48,64,80,76,77,84,71,79,79,77,76,80,80,83,81,130

Radius of gyration: 18.48 Å; Cα contacts (8 Å, |Δi|>4): 186; chains: 1; bounding box: 65×20×45 Å

pLDDT: mean 82.92, std 13.25, range [47.81, 94.75]

Secondary structure (DSSP, 8-state):
-EEEEEETTS-EEETT-----TT--EEEEEEEES-TTPEEEEEETTEEEEEEEPPTTSEEEEEEEE-TTT-S-EEEEEEPPPP-----------

Sequence (94 aa):
MSLTASAGGRGGAEVGEHLKSLGQKVAVRAHVRGVPSATVSLHTDRGKVHREKLPSHGTGTAEWLTTAQESAFVQVEYATARAHGSAHQPDILT

Mean predicted aligned error: 8.34 Å

Foldseek 3Di:
DWKWKDEPPPDIDTPPGDDDNVFGKIKIKDWWADAAQKKKWKAAPVGTDDIDTDHRNTTDMDIDIDGCVGGVDIDMDIDDDDPPDPPDDDPDDD